Protein AF-A0A073K7S4-F1 (afdb_monomer)

Radius of gyration: 17.62 Å; Cα contacts (8 Å, |Δi|>4): 110; chains: 1; bounding box: 34×33×46 Å

Structure (mmCIF, N/CA/C/O backbone):
data_AF-A0A073K7S4-F1
#
_entry.id   AF-A0A073K7S4-F1
#
loop_
_atom_site.group_PDB
_atom_site.id
_atom_site.type_symbol
_atom_site.label_atom_id
_atom_site.label_alt_id
_atom_site.label_comp_id
_atom_site.label_asym_id
_atom_site.label_entity_id
_atom_site.label_seq_id
_atom_site.pdbx_PDB_ins_code
_atom_site.Cartn_x
_atom_site.Cartn_y
_atom_site.Cartn_z
_atom_site.occupancy
_atom_site.B_iso_or_equiv
_atom_site.auth_seq_id
_atom_site.auth_comp_id
_atom_site.auth_asym_id
_atom_site.auth_atom_id
_atom_site.pdbx_PDB_model_num
ATOM 1 N N . MET A 1 1 ? -10.111 -14.524 -9.741 1.00 38.41 1 MET A N 1
ATOM 2 C CA . MET A 1 1 ? -9.921 -15.243 -8.463 1.00 38.41 1 MET A CA 1
ATOM 3 C C . MET A 1 1 ? -9.369 -14.245 -7.457 1.00 38.41 1 MET A C 1
ATOM 5 O O . MET A 1 1 ? -8.245 -13.800 -7.632 1.00 38.41 1 MET A O 1
ATOM 9 N N . GLY A 1 2 ? -10.174 -13.785 -6.496 1.00 51.41 2 GLY A N 1
ATOM 10 C CA . GLY A 1 2 ? -9.680 -12.893 -5.442 1.00 51.41 2 GLY A CA 1
ATOM 11 C C . GLY A 1 2 ? -8.858 -13.704 -4.446 1.00 51.41 2 GLY A C 1
ATOM 12 O O . GLY A 1 2 ? -9.375 -14.667 -3.886 1.00 51.41 2 GLY A O 1
ATOM 13 N N . ASN A 1 3 ? -7.584 -13.362 -4.259 1.00 58.84 3 ASN A N 1
ATOM 14 C CA . ASN A 1 3 ? -6.736 -14.035 -3.278 1.00 58.84 3 ASN A CA 1
ATOM 15 C C . ASN A 1 3 ? -7.303 -13.805 -1.868 1.00 58.84 3 ASN A C 1
ATOM 17 O O . ASN A 1 3 ? -7.353 -12.676 -1.384 1.00 58.84 3 ASN A O 1
ATOM 21 N N . LEU A 1 4 ? -7.746 -14.883 -1.216 1.00 80.25 4 LEU A N 1
ATOM 22 C CA . LEU A 1 4 ? -8.199 -14.856 0.172 1.00 80.25 4 LEU A CA 1
ATOM 23 C C . LEU A 1 4 ? -6.973 -14.808 1.087 1.00 80.25 4 LEU A C 1
ATOM 25 O O . LEU A 1 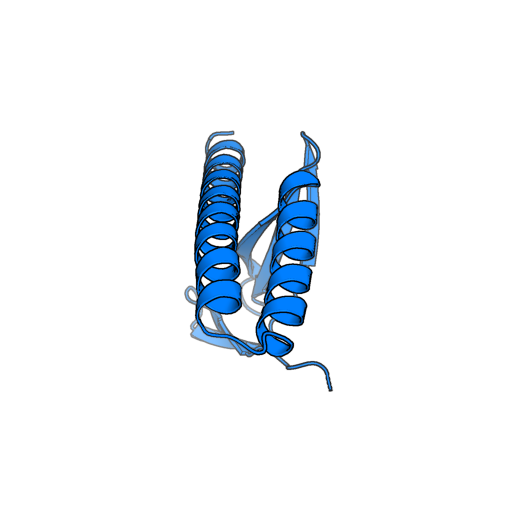4 ? -6.265 -15.802 1.246 1.00 80.25 4 LEU A O 1
ATOM 29 N N . VAL A 1 5 ? -6.726 -13.652 1.698 1.00 88.25 5 VAL A N 1
ATOM 30 C CA . VAL A 1 5 ? -5.637 -13.476 2.664 1.00 88.25 5 VAL A CA 1
ATOM 31 C C . VAL A 1 5 ? -6.077 -14.055 4.008 1.00 88.25 5 VAL A C 1
ATOM 33 O O . VAL A 1 5 ? -7.097 -13.643 4.557 1.00 88.25 5 VAL A O 1
ATOM 36 N N . LYS A 1 6 ? -5.326 -15.016 4.553 1.00 92.44 6 LYS A N 1
ATOM 37 C CA . LYS A 1 6 ? -5.533 -15.542 5.912 1.00 92.44 6 LYS A CA 1
ATOM 38 C C . LYS A 1 6 ? -4.524 -14.907 6.861 1.00 92.44 6 LYS A C 1
ATOM 40 O O . LYS A 1 6 ? -3.354 -14.796 6.515 1.00 92.44 6 LYS A O 1
ATOM 45 N N . SER A 1 7 ? -4.969 -14.526 8.054 1.00 91.50 7 SER A N 1
ATOM 46 C CA . SER A 1 7 ? -4.099 -13.982 9.100 1.00 91.50 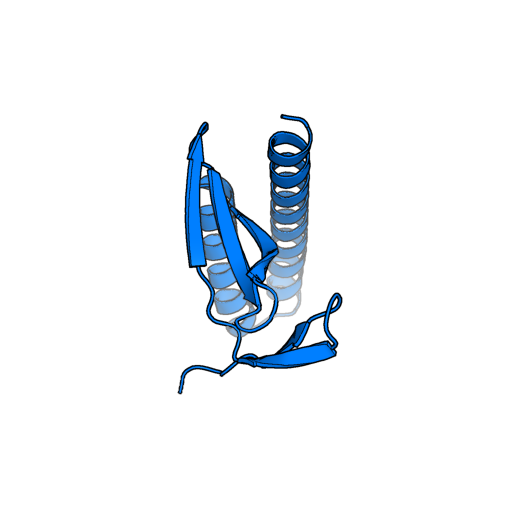7 SER A CA 1
ATOM 47 C C . SER A 1 7 ? -4.418 -14.601 10.458 1.00 91.50 7 SER A C 1
ATOM 49 O O . SER A 1 7 ? -5.547 -15.032 10.716 1.00 91.50 7 SER A O 1
ATOM 51 N N . ARG A 1 8 ? -3.403 -14.670 11.322 1.00 94.81 8 ARG A N 1
ATOM 52 C CA . ARG A 1 8 ? -3.527 -15.079 12.721 1.00 94.81 8 ARG A CA 1
ATOM 53 C C . ARG A 1 8 ? -3.640 -13.821 13.576 1.00 94.81 8 ARG A C 1
ATOM 55 O O . ARG A 1 8 ? -2.774 -12.960 13.520 1.00 94.81 8 ARG A O 1
ATOM 62 N N . CYS A 1 9 ? -4.684 -13.732 14.392 1.00 94.06 9 CYS A N 1
ATOM 63 C CA . CYS A 1 9 ? -4.807 -12.669 15.384 1.00 94.06 9 CYS A CA 1
ATOM 64 C C . CYS A 1 9 ? -3.694 -12.797 16.429 1.00 94.06 9 CYS A C 1
ATOM 66 O O . CYS A 1 9 ? -3.602 -13.823 17.100 1.00 94.06 9 CYS A O 1
ATOM 68 N N . GLU A 1 10 ? -2.912 -11.740 16.614 1.00 93.25 10 GLU A N 1
ATOM 69 C CA . GLU A 1 10 ? -1.837 -11.691 17.612 1.00 93.25 10 GLU A CA 1
ATOM 70 C C . GLU A 1 10 ? -2.374 -11.727 19.049 1.00 93.25 10 GLU A C 1
ATOM 72 O O . GLU A 1 10 ? -1.742 -12.292 19.933 1.00 93.25 10 GLU A O 1
ATOM 77 N N . LYS A 1 11 ? -3.583 -11.199 19.281 1.00 93.81 11 LYS A N 1
ATOM 78 C CA . LYS A 1 11 ? -4.180 -11.117 20.621 1.00 93.81 11 LYS A CA 1
ATOM 79 C C . LYS A 1 11 ? -4.838 -12.414 21.091 1.00 93.81 11 LYS A C 1
ATOM 81 O O . LYS A 1 11 ? -4.772 -12.742 22.268 1.00 93.81 11 LYS A O 1
ATOM 86 N N . CYS A 1 12 ? -5.528 -13.137 20.203 1.00 94.81 12 CYS A N 1
ATOM 87 C CA . CYS A 1 12 ? -6.302 -14.332 20.583 1.00 94.81 12 CYS A CA 1
ATOM 88 C C . CYS A 1 12 ? -5.907 -15.617 19.843 1.00 94.81 12 CYS A C 1
ATOM 90 O O . CYS A 1 12 ? -6.555 -16.650 20.026 1.00 94.81 12 CYS A O 1
ATOM 92 N N . GLY A 1 13 ? -4.908 -15.557 18.958 1.00 94.12 13 GLY A N 1
ATOM 93 C CA . GLY A 1 13 ? -4.401 -16.697 18.189 1.00 94.12 13 GLY A CA 1
ATOM 94 C C . GLY A 1 13 ? -5.339 -17.227 17.099 1.00 94.12 13 GLY A C 1
ATOM 95 O O . GLY A 1 13 ? -4.976 -18.150 16.374 1.00 94.12 13 GLY A O 1
ATOM 96 N N . HIS A 1 14 ? -6.546 -16.671 16.954 1.00 94.00 14 HIS A N 1
ATOM 97 C CA . HIS A 1 14 ? -7.524 -17.150 15.981 1.00 94.00 14 HIS A CA 1
ATOM 98 C C . HIS A 1 14 ? -7.062 -16.880 14.546 1.00 94.00 14 HIS A C 1
ATOM 100 O O . HIS A 1 14 ? -6.670 -15.760 14.222 1.00 94.00 14 HIS A O 1
ATOM 106 N N . ILE A 1 15 ? -7.142 -17.897 13.687 1.00 94.94 15 ILE A N 1
ATOM 107 C CA . ILE A 1 15 ? -6.845 -17.786 12.258 1.00 94.94 15 ILE A CA 1
ATOM 108 C C . ILE A 1 15 ? -8.148 -17.502 11.520 1.00 94.94 15 ILE A C 1
ATOM 110 O O . ILE A 1 15 ? -9.108 -18.258 11.649 1.00 94.94 15 ILE A O 1
ATOM 114 N N . PHE A 1 16 ? -8.174 -16.427 10.741 1.00 93.81 16 PHE A N 1
ATOM 115 C CA . PHE A 1 16 ? -9.356 -16.003 10.000 1.00 93.81 16 PHE A CA 1
ATOM 116 C C . PHE A 1 16 ? -8.982 -15.434 8.634 1.00 93.81 16 PHE A C 1
ATOM 118 O O . PHE A 1 16 ? -7.846 -15.025 8.385 1.00 93.81 16 PHE A O 1
ATOM 125 N N . THR A 1 17 ? -9.962 -15.415 7.737 1.00 93.88 17 THR A N 1
ATOM 126 C CA . THR A 1 17 ? -9.848 -14.726 6.452 1.00 93.88 17 THR A CA 1
ATOM 127 C C . THR A 1 17 ? -9.975 -13.225 6.684 1.00 93.88 17 THR A C 1
ATOM 129 O O . THR A 1 17 ? -10.961 -12.766 7.262 1.00 93.88 17 THR A O 1
ATOM 132 N N . VAL A 1 18 ? -8.978 -12.460 6.247 1.00 92.25 18 VAL A N 1
ATOM 133 C CA . VAL A 1 18 ? -8.935 -11.007 6.399 1.00 92.25 18 VAL A CA 1
ATOM 134 C C . VAL A 1 18 ? -9.983 -10.377 5.491 1.00 92.25 18 VAL A C 1
ATOM 136 O O . VAL A 1 18 ? -9.940 -10.520 4.271 1.00 92.25 18 VAL A O 1
ATOM 139 N N . ILE A 1 19 ? -10.917 -9.653 6.101 1.00 91.56 19 ILE A N 1
ATOM 140 C CA . ILE A 1 19 ? -11.864 -8.793 5.395 1.00 91.56 19 ILE A CA 1
ATOM 141 C C . ILE A 1 19 ? -11.370 -7.363 5.576 1.00 91.56 19 ILE A C 1
ATOM 143 O O . ILE A 1 19 ? -11.538 -6.778 6.650 1.00 91.56 19 ILE A O 1
ATOM 147 N N . PHE A 1 20 ? -10.735 -6.825 4.535 1.00 91.88 20 PHE A N 1
ATOM 148 C CA . PHE A 1 20 ? -10.274 -5.443 4.535 1.00 91.88 20 PHE A CA 1
ATOM 149 C C . PHE A 1 20 ? -11.461 -4.486 4.559 1.00 91.88 20 PHE A C 1
ATOM 151 O O . PHE A 1 20 ? -12.449 -4.652 3.844 1.00 91.88 20 PHE A O 1
ATOM 158 N N . ARG A 1 21 ? -11.344 -3.473 5.406 1.00 93.75 21 ARG A N 1
ATOM 159 C CA . ARG A 1 21 ? -12.285 -2.375 5.568 1.00 93.75 21 ARG A CA 1
ATOM 160 C C . ARG A 1 21 ? -11.549 -1.073 5.322 1.00 93.75 21 ARG A C 1
ATOM 162 O O . ARG A 1 21 ? -10.357 -0.951 5.608 1.00 93.75 21 ARG A O 1
ATOM 169 N N . GLN A 1 22 ? -12.286 -0.094 4.823 1.00 93.81 22 GLN A N 1
ATOM 170 C CA . GLN A 1 22 ? -11.784 1.251 4.607 1.00 93.81 22 GLN A CA 1
ATOM 171 C C . GLN A 1 22 ? -12.646 2.239 5.386 1.00 93.81 22 GLN A C 1
ATOM 173 O O . GLN A 1 22 ? -13.874 2.173 5.342 1.00 93.81 22 GLN A O 1
ATOM 178 N N . LYS A 1 23 ? -11.999 3.173 6.083 1.00 94.12 23 LYS A N 1
ATOM 179 C CA . LYS A 1 23 ? -12.650 4.308 6.739 1.00 94.12 23 LYS A CA 1
ATOM 180 C C . LYS A 1 23 ? -11.946 5.587 6.320 1.00 94.12 23 LYS A C 1
ATOM 182 O O . LYS A 1 23 ? -10.731 5.703 6.464 1.00 94.12 23 LYS A O 1
ATOM 187 N N . ARG A 1 24 ? -12.711 6.558 5.826 1.00 93.19 24 ARG A N 1
ATOM 188 C CA . ARG A 1 24 ? -12.194 7.902 5.577 1.00 93.19 24 ARG A CA 1
ATOM 189 C C . ARG A 1 24 ? -12.115 8.662 6.900 1.00 93.19 24 ARG A C 1
ATOM 191 O O . ARG A 1 24 ? -13.110 8.774 7.612 1.00 93.19 24 ARG A O 1
ATOM 198 N N . LEU A 1 25 ? -10.920 9.125 7.227 1.00 91.50 25 LEU A N 1
ATOM 199 C CA . LEU A 1 25 ? -10.604 9.967 8.372 1.00 91.50 25 LEU A CA 1
ATOM 200 C C . LEU A 1 25 ? -10.680 11.455 7.974 1.00 91.50 25 LEU A C 1
ATOM 202 O O . LEU A 1 25 ? -10.757 11.776 6.776 1.00 91.50 25 LEU A O 1
ATOM 206 N N . PRO A 1 26 ? -10.632 12.378 8.954 1.00 86.50 26 PRO A N 1
ATOM 207 C CA . PRO A 1 26 ? -10.326 13.783 8.698 1.00 86.50 26 PRO A CA 1
ATOM 208 C C . PRO A 1 26 ? -9.037 13.950 7.873 1.00 86.50 26 PRO A C 1
ATOM 210 O O . PRO A 1 26 ? -8.270 13.009 7.668 1.00 86.50 26 PRO A O 1
ATOM 213 N N . ASN A 1 27 ? -8.814 15.145 7.325 1.00 84.50 27 ASN A N 1
ATOM 214 C CA . ASN A 1 27 ? -7.625 15.448 6.511 1.00 84.50 27 ASN A CA 1
ATOM 215 C C . ASN A 1 27 ? -7.498 14.628 5.207 1.00 84.50 27 ASN A C 1
ATOM 217 O O . ASN A 1 27 ? -6.431 14.569 4.599 1.00 84.50 27 ASN A O 1
ATOM 221 N N . ARG A 1 28 ? -8.608 14.044 4.720 1.00 89.19 28 ARG A N 1
ATOM 222 C CA . ARG A 1 28 ? -8.677 13.262 3.465 1.00 89.19 28 ARG A CA 1
ATOM 223 C C . ARG A 1 28 ? -7.748 12.037 3.463 1.00 89.19 28 ARG A C 1
ATOM 225 O O . ARG A 1 28 ? -7.250 11.641 2.405 1.00 89.19 28 ARG A O 1
ATOM 232 N N . ILE A 1 29 ? -7.542 11.440 4.636 1.00 92.69 29 ILE A N 1
ATOM 233 C CA . ILE A 1 29 ? -6.777 10.205 4.822 1.00 92.69 29 ILE A CA 1
ATOM 234 C C . ILE A 1 29 ? -7.747 9.019 4.826 1.00 92.69 29 ILE A C 1
ATOM 236 O O . ILE A 1 29 ? -8.806 9.062 5.442 1.00 92.69 29 ILE A O 1
ATOM 240 N N . ASP A 1 30 ? -7.402 7.947 4.129 1.00 93.12 30 ASP A N 1
ATOM 241 C CA . ASP A 1 30 ? -8.155 6.699 4.089 1.00 93.12 30 ASP A CA 1
ATOM 242 C C . ASP A 1 30 ? -7.410 5.630 4.906 1.00 93.12 30 ASP A C 1
ATOM 244 O O . ASP A 1 30 ? -6.330 5.170 4.517 1.00 93.12 30 ASP A O 1
ATOM 248 N N . LYS A 1 31 ? -7.997 5.221 6.034 1.00 94.62 31 LYS A N 1
ATOM 249 C CA . LYS A 1 31 ? -7.518 4.140 6.902 1.00 94.62 31 LYS A CA 1
ATOM 250 C C . LYS A 1 31 ? -7.974 2.795 6.354 1.00 94.62 31 LYS A C 1
ATOM 252 O O . LYS A 1 31 ? -9.175 2.565 6.217 1.00 94.62 31 LYS A O 1
ATOM 257 N N . HIS A 1 32 ? -7.024 1.909 6.091 1.00 93.69 32 HIS A N 1
ATOM 258 C CA . HIS A 1 32 ? -7.270 0.533 5.675 1.00 93.69 32 HIS A CA 1
ATOM 259 C C . HIS A 1 32 ? -6.981 -0.378 6.857 1.00 93.69 32 HIS A C 1
ATOM 261 O O . HIS A 1 32 ? -5.885 -0.354 7.414 1.00 93.69 32 HIS A O 1
ATOM 267 N N . TYR A 1 33 ? -7.973 -1.149 7.276 1.00 94.50 33 TYR A N 1
ATOM 268 C CA . TYR A 1 33 ? -7.911 -1.922 8.509 1.00 94.50 33 TYR 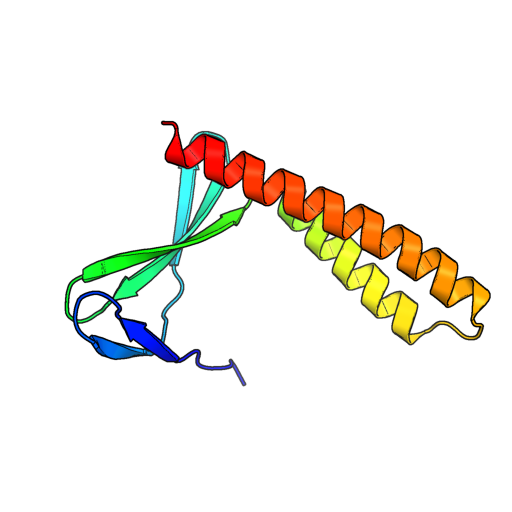A CA 1
ATOM 269 C C . TYR A 1 33 ? -8.730 -3.201 8.392 1.00 94.50 33 TYR A C 1
ATOM 271 O O . TYR A 1 33 ? -9.532 -3.369 7.476 1.00 94.50 33 TYR A O 1
ATOM 279 N N . PHE A 1 34 ? -8.538 -4.119 9.323 1.00 94.75 34 PHE A N 1
ATOM 280 C CA . PHE A 1 34 ? -9.347 -5.320 9.451 1.00 94.75 34 PHE A CA 1
ATOM 281 C C . PHE A 1 34 ? -9.595 -5.606 10.925 1.00 94.75 34 PHE A C 1
ATOM 283 O O . PHE A 1 34 ? -8.884 -5.120 11.798 1.00 94.75 34 PHE A O 1
ATOM 290 N N . ILE A 1 35 ? -10.639 -6.377 11.209 1.00 94.88 35 ILE A N 1
ATOM 291 C CA . ILE A 1 35 ? -11.043 -6.683 12.580 1.00 94.88 35 ILE A CA 1
ATOM 292 C C . ILE A 1 35 ? -11.022 -8.192 12.764 1.00 94.88 35 ILE A C 1
ATOM 294 O O . ILE A 1 35 ? -11.582 -8.925 11.944 1.00 94.88 35 ILE A O 1
ATOM 298 N N . CYS A 1 36 ? -10.421 -8.662 13.857 1.00 94.44 36 CYS A N 1
ATOM 299 C CA . CYS A 1 36 ? -10.532 -10.062 14.236 1.00 94.44 36 CYS A CA 1
ATOM 300 C C . CYS A 1 36 ? -12.003 -10.402 14.539 1.00 94.44 36 CYS A C 1
ATOM 302 O O . CYS A 1 36 ? -12.601 -9.804 15.439 1.00 94.44 36 CYS A O 1
ATOM 304 N N . PRO A 1 37 ? -12.611 -11.396 13.867 1.00 94.75 37 PRO A N 1
ATOM 305 C CA . PRO A 1 37 ? -14.020 -11.715 14.076 1.00 94.75 37 PRO A CA 1
ATOM 306 C C . PRO A 1 37 ? -14.300 -12.243 15.489 1.00 94.75 37 PRO A C 1
ATOM 308 O O . PRO A 1 37 ? -15.421 -12.070 15.973 1.00 94.75 37 PRO A O 1
ATOM 311 N N . LYS A 1 38 ? -13.290 -12.826 16.154 1.00 94.19 38 LYS A N 1
ATOM 312 C CA . LYS A 1 38 ? -13.391 -13.430 17.489 1.00 94.19 38 LYS A CA 1
ATOM 313 C C . LYS A 1 38 ? -13.258 -12.403 18.616 1.00 94.19 38 LYS A C 1
ATOM 315 O O . LYS A 1 38 ? -14.203 -12.222 19.372 1.00 94.19 38 LYS A O 1
ATOM 320 N N . CYS A 1 39 ? -12.111 -11.730 18.733 1.00 95.06 39 CYS A N 1
ATOM 321 C CA . CYS A 1 39 ? -11.836 -10.806 19.846 1.00 95.06 39 CYS A CA 1
ATOM 322 C C . CYS A 1 39 ? -12.125 -9.332 19.533 1.00 95.06 39 CYS A C 1
ATOM 324 O O . CYS A 1 39 ? -11.944 -8.491 20.405 1.00 95.06 39 CYS A O 1
ATOM 326 N N . LYS A 1 40 ? -12.551 -9.021 18.301 1.00 94.62 40 LYS A N 1
ATOM 327 C CA . LYS A 1 40 ? -12.844 -7.660 17.820 1.00 94.62 40 LYS A CA 1
ATOM 328 C C . LYS A 1 40 ? -11.651 -6.703 17.819 1.00 94.62 40 LYS A C 1
ATOM 330 O O . LYS A 1 40 ? -11.846 -5.511 17.623 1.00 94.62 40 LYS A O 1
ATOM 335 N N . GLU A 1 41 ? -10.437 -7.230 17.960 1.00 95.19 41 GLU A N 1
ATOM 336 C CA . GLU A 1 41 ? -9.218 -6.437 17.830 1.00 95.19 41 GLU A CA 1
ATOM 337 C C . GLU A 1 41 ? -9.131 -5.825 16.431 1.00 95.19 41 GLU A C 1
ATOM 339 O O . GLU A 1 41 ? -9.282 -6.537 15.429 1.00 95.19 41 GLU A O 1
ATOM 344 N N . GLU A 1 42 ? -8.917 -4.513 16.379 1.00 94.12 42 GLU A N 1
ATOM 345 C CA . GLU A 1 42 ? -8.738 -3.760 15.146 1.00 94.12 42 GLU A CA 1
ATOM 346 C C . GLU A 1 42 ? -7.254 -3.698 14.787 1.00 94.12 42 GLU A C 1
ATOM 348 O O . GLU A 1 42 ? -6.431 -3.233 15.566 1.00 94.12 42 GLU A O 1
ATOM 353 N N . TYR A 1 43 ? -6.925 -4.122 13.573 1.00 93.25 43 TYR A N 1
ATOM 354 C CA . TYR A 1 43 ? -5.579 -4.062 13.024 1.00 93.25 43 TYR A CA 1
ATOM 355 C C . TYR A 1 43 ? -5.552 -3.087 11.859 1.00 93.25 43 TYR A C 1
ATOM 357 O O . TYR A 1 43 ? -6.280 -3.252 10.875 1.00 93.25 43 TYR A O 1
ATOM 365 N N . VAL A 1 44 ? -4.697 -2.074 11.953 1.00 93.12 44 VAL A N 1
ATOM 366 C CA . VAL A 1 44 ? -4.479 -1.122 10.865 1.00 93.12 44 VAL A CA 1
ATOM 367 C C . VAL A 1 44 ? -3.468 -1.713 9.894 1.00 93.12 44 VAL A C 1
ATOM 369 O O . VAL A 1 44 ? -2.361 -2.065 10.282 1.00 93.12 44 VAL A O 1
ATOM 372 N N . SER A 1 45 ? -3.855 -1.830 8.627 1.00 90.81 45 SER A N 1
ATOM 373 C CA . SER A 1 45 ? -2.971 -2.306 7.568 1.00 90.81 45 SER A CA 1
ATOM 374 C C . SER A 1 45 ? -2.111 -1.166 7.027 1.00 90.81 45 SER A C 1
ATOM 376 O O . SER A 1 45 ? -0.890 -1.269 7.041 1.00 90.81 45 SER A O 1
ATOM 378 N N . TYR A 1 46 ? -2.735 -0.078 6.568 1.00 91.12 46 TYR A N 1
ATOM 379 C CA . TYR A 1 46 ? -2.029 1.119 6.110 1.00 91.12 46 TYR A CA 1
ATOM 380 C C . TYR A 1 46 ? -2.960 2.335 6.046 1.00 91.12 46 TYR A C 1
ATOM 382 O O . TYR A 1 46 ? -4.189 2.220 6.032 1.00 91.12 46 TYR A O 1
ATOM 390 N N . TYR A 1 47 ? -2.353 3.514 5.956 1.00 92.94 47 TYR A N 1
ATOM 391 C CA . TYR A 1 47 ? -3.031 4.762 5.627 1.00 92.94 47 TYR A CA 1
ATOM 392 C C . TYR A 1 47 ? -2.710 5.145 4.189 1.00 92.94 47 TYR A C 1
ATOM 394 O O . TYR A 1 47 ? -1.612 4.891 3.705 1.00 92.94 47 TYR A O 1
ATOM 402 N N . SER A 1 48 ? -3.667 5.753 3.497 1.00 92.38 48 SER A N 1
ATOM 403 C CA . SER A 1 48 ? -3.445 6.277 2.149 1.00 92.38 48 SER A CA 1
ATOM 404 C C . SER A 1 48 ? -4.114 7.627 1.971 1.00 92.38 48 SER A C 1
ATOM 406 O O . SER A 1 48 ? -5.046 7.980 2.688 1.00 92.38 48 SER A O 1
ATOM 408 N N . ASN A 1 49 ? -3.650 8.391 0.994 1.00 93.44 49 ASN A N 1
ATOM 409 C CA . ASN A 1 49 ? -4.292 9.622 0.563 1.00 93.44 49 ASN A CA 1
ATOM 410 C C . ASN A 1 49 ? -4.304 9.683 -0.972 1.00 93.44 49 ASN A C 1
ATOM 412 O O . ASN A 1 49 ? -3.846 8.767 -1.659 1.00 93.44 49 ASN A O 1
ATOM 416 N N . ARG A 1 50 ? -4.832 10.777 -1.529 1.00 91.12 50 ARG A N 1
ATOM 417 C CA . ARG A 1 50 ? -4.869 10.970 -2.986 1.00 91.12 50 ARG A CA 1
ATOM 418 C C . ARG A 1 50 ? -3.473 10.924 -3.622 1.00 91.12 50 ARG A C 1
ATOM 420 O O . ARG A 1 50 ? -3.333 10.294 -4.662 1.00 91.12 50 ARG A O 1
ATOM 427 N N . LYS A 1 51 ? -2.469 11.551 -2.999 1.00 91.56 51 LYS A N 1
ATOM 428 C CA . LYS A 1 51 ? -1.093 11.602 -3.520 1.00 91.56 51 LYS A CA 1
ATOM 429 C C . LYS A 1 51 ? -0.461 10.207 -3.574 1.00 91.56 51 LYS A C 1
ATOM 431 O O . LYS A 1 51 ? 0.133 9.829 -4.572 1.00 91.56 51 LYS A O 1
ATOM 436 N N . MET A 1 52 ? -0.652 9.418 -2.524 1.00 91.81 52 MET A N 1
ATOM 437 C CA . MET A 1 52 ? -0.141 8.055 -2.412 1.00 91.81 52 MET A CA 1
ATOM 438 C C . MET A 1 52 ? -0.775 7.116 -3.447 1.00 91.81 52 MET A C 1
ATOM 440 O O . MET A 1 52 ? -0.072 6.292 -4.019 1.00 91.81 52 MET A O 1
ATOM 444 N N . ARG A 1 53 ? -2.072 7.285 -3.748 1.00 89.88 53 ARG A N 1
ATOM 445 C CA . ARG A 1 53 ? -2.731 6.558 -4.848 1.00 89.88 53 ARG A CA 1
ATOM 446 C C . ARG A 1 53 ? -2.154 6.924 -6.216 1.00 89.88 53 ARG A C 1
ATOM 448 O O . ARG A 1 53 ? -1.845 6.032 -6.987 1.00 89.88 53 ARG A O 1
ATOM 455 N N . GLN A 1 54 ? -1.928 8.214 -6.476 1.00 93.12 54 GLN A N 1
ATOM 456 C CA . GLN A 1 54 ? -1.294 8.658 -7.725 1.00 93.12 54 GLN A CA 1
ATOM 457 C C . GLN A 1 54 ? 0.107 8.058 -7.895 1.00 93.12 54 GLN A C 1
ATOM 459 O O . GLN A 1 54 ? 0.439 7.574 -8.969 1.00 93.12 54 GLN A O 1
ATOM 464 N N . LEU A 1 55 ? 0.902 8.009 -6.822 1.00 93.19 55 LEU A N 1
ATOM 465 C CA . LEU A 1 55 ? 2.216 7.366 -6.861 1.00 93.19 55 LEU A CA 1
ATOM 466 C C . LEU A 1 55 ? 2.131 5.857 -7.119 1.00 93.19 55 LEU A C 1
ATOM 468 O O . LEU A 1 55 ? 2.957 5.335 -7.859 1.00 93.19 55 LEU A O 1
ATOM 472 N N . GLN A 1 56 ? 1.147 5.151 -6.552 1.00 91.81 56 GLN A N 1
ATOM 473 C CA . GLN A 1 56 ? 0.932 3.730 -6.863 1.00 91.81 56 GLN A CA 1
ATOM 474 C C . GLN A 1 56 ? 0.590 3.511 -8.337 1.00 91.81 56 GLN A C 1
ATOM 476 O O . GLN A 1 56 ? 1.099 2.561 -8.936 1.00 91.81 56 GLN A O 1
ATOM 481 N N . ASP A 1 57 ? -0.241 4.378 -8.915 1.00 93.50 57 ASP A N 1
ATOM 482 C CA . ASP A 1 57 ? -0.610 4.311 -10.329 1.00 93.50 57 ASP A CA 1
ATOM 483 C C . ASP A 1 57 ? 0.623 4.546 -11.219 1.00 93.50 57 ASP A C 1
ATOM 485 O O . ASP A 1 57 ? 0.899 3.743 -12.110 1.00 93.50 57 ASP A O 1
ATOM 489 N N . GLU A 1 58 ? 1.427 5.572 -10.915 1.00 93.44 58 GLU A N 1
ATOM 490 C CA . GLU A 1 58 ? 2.686 5.862 -11.617 1.00 93.44 58 GLU A CA 1
ATOM 491 C C . GLU A 1 58 ? 3.679 4.693 -11.519 1.00 93.44 58 GLU A C 1
ATOM 493 O O . GLU A 1 58 ? 4.226 4.253 -12.528 1.00 93.44 58 GLU A O 1
ATOM 498 N N . ILE A 1 59 ? 3.879 4.135 -10.320 1.00 93.06 59 ILE A N 1
ATOM 499 C CA . ILE A 1 59 ? 4.742 2.965 -10.094 1.00 93.06 59 ILE A CA 1
ATOM 500 C C . ILE A 1 59 ? 4.246 1.758 -10.906 1.00 93.06 59 ILE A C 1
ATOM 502 O O . ILE A 1 59 ? 5.038 1.056 -11.538 1.00 93.06 59 ILE A O 1
ATOM 506 N N . SER A 1 60 ? 2.933 1.523 -10.936 1.00 92.94 60 SER A N 1
ATOM 507 C CA . SER A 1 60 ? 2.324 0.416 -11.687 1.00 92.94 60 SER A CA 1
ATOM 508 C C . SER A 1 60 ? 2.490 0.584 -13.200 1.00 92.94 60 SER A C 1
ATOM 510 O O . SER A 1 60 ? 2.782 -0.383 -13.918 1.00 92.94 60 SER A O 1
ATOM 512 N N . GLU A 1 61 ? 2.354 1.813 -13.700 1.00 92.88 61 GLU A N 1
ATOM 513 C CA . GLU A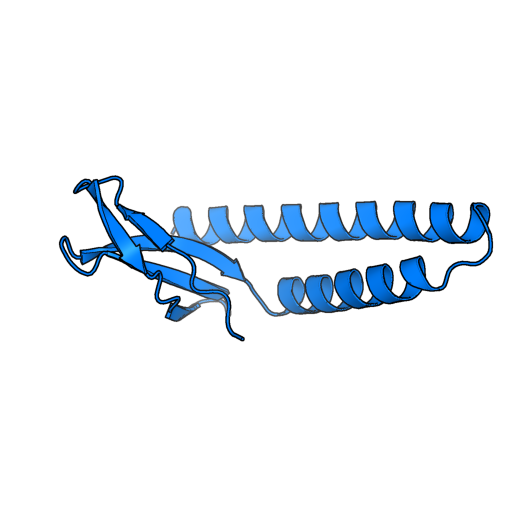 1 61 ? 2.633 2.147 -15.095 1.00 92.88 61 GLU A CA 1
ATOM 514 C C . GLU A 1 61 ? 4.112 1.914 -15.421 1.00 92.88 61 GLU A C 1
ATOM 516 O O . GLU A 1 61 ? 4.438 1.286 -16.431 1.00 92.88 61 GLU A O 1
ATOM 521 N N . MET A 1 62 ? 5.017 2.339 -14.541 1.00 91.12 62 MET A N 1
ATOM 522 C CA . MET A 1 62 ? 6.453 2.146 -14.714 1.00 91.12 62 MET A CA 1
ATOM 523 C C . MET A 1 62 ? 6.846 0.672 -14.776 1.00 91.12 62 MET A C 1
ATOM 525 O O . MET A 1 62 ? 7.577 0.293 -15.687 1.00 91.12 62 MET A O 1
ATOM 529 N N . TYR A 1 63 ? 6.302 -0.186 -13.908 1.00 90.44 63 TYR A N 1
ATOM 530 C CA . TYR A 1 63 ? 6.503 -1.635 -14.019 1.00 90.44 63 TYR A CA 1
ATOM 531 C C . TYR A 1 63 ? 5.990 -2.197 -15.348 1.00 90.44 63 TYR A C 1
ATOM 533 O O . TYR A 1 63 ? 6.608 -3.080 -15.945 1.00 90.44 63 TYR A O 1
ATOM 541 N N . SER A 1 64 ? 4.867 -1.675 -15.841 1.00 91.31 64 SER A N 1
ATOM 542 C CA . SER A 1 64 ? 4.317 -2.073 -17.139 1.00 91.31 64 SER A CA 1
ATOM 543 C C . SER A 1 64 ? 5.211 -1.638 -18.306 1.00 91.31 64 SER A C 1
ATOM 545 O O . SER A 1 64 ? 5.265 -2.335 -19.320 1.00 91.31 64 SER A O 1
ATOM 547 N N . ARG A 1 65 ? 5.923 -0.512 -18.170 1.00 89.56 65 ARG A N 1
ATOM 548 C CA . ARG A 1 65 ? 6.925 -0.031 -19.137 1.00 89.56 65 ARG A CA 1
ATOM 549 C C . ARG A 1 65 ? 8.226 -0.819 -19.042 1.00 89.56 65 ARG A C 1
ATOM 551 O O . ARG A 1 65 ? 8.748 -1.199 -20.080 1.00 89.56 65 ARG A O 1
ATOM 558 N N . PHE A 1 66 ? 8.674 -1.151 -17.833 1.00 88.81 66 PHE A N 1
ATOM 559 C CA . PHE A 1 66 ? 9.860 -1.975 -17.588 1.00 88.81 66 PHE A CA 1
ATOM 560 C C . PHE A 1 66 ? 9.763 -3.334 -18.296 1.00 88.81 66 PHE A C 1
ATOM 562 O O . PHE A 1 66 ? 10.684 -3.758 -18.981 1.00 88.81 66 PHE A O 1
ATOM 569 N N . ARG A 1 67 ? 8.586 -3.97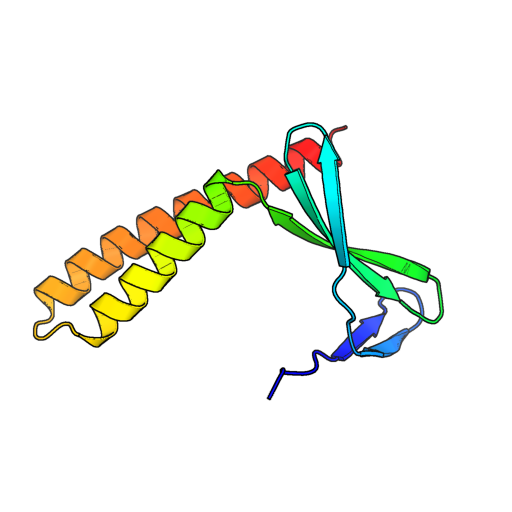7 -18.252 1.00 86.56 67 ARG A N 1
ATOM 570 C CA . ARG A 1 67 ? 8.308 -5.227 -18.994 1.00 86.56 67 ARG A CA 1
ATOM 571 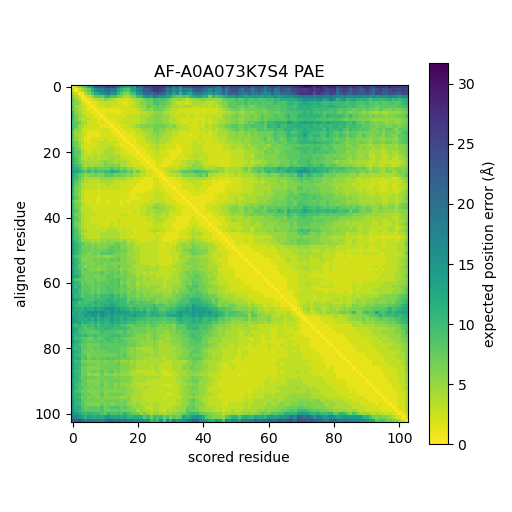C C . ARG A 1 67 ? 8.401 -5.099 -20.521 1.00 86.56 67 ARG A C 1
ATOM 573 O O . ARG A 1 67 ? 8.378 -6.116 -21.206 1.00 86.56 67 ARG A O 1
ATOM 580 N N . LYS A 1 68 ? 8.422 -3.876 -21.057 1.00 90.81 68 LYS A N 1
ATOM 581 C CA . LYS A 1 68 ? 8.489 -3.574 -22.495 1.00 90.81 68 LYS A CA 1
ATOM 582 C C . LYS A 1 68 ? 9.855 -3.033 -22.930 1.00 90.81 68 LYS A C 1
ATOM 584 O O . LYS A 1 68 ? 10.023 -2.801 -24.127 1.00 90.81 68 LYS A O 1
ATOM 589 N N . CYS A 1 69 ? 10.788 -2.815 -21.999 1.00 90.44 69 CYS A N 1
ATOM 590 C CA . CYS A 1 69 ? 12.146 -2.373 -22.306 1.00 90.44 69 CYS A CA 1
ATOM 591 C C . CYS A 1 69 ? 12.840 -3.359 -23.239 1.00 90.44 69 CYS A C 1
ATOM 593 O O . CYS A 1 69 ? 12.669 -4.573 -23.111 1.00 90.44 69 CYS A O 1
ATOM 595 N N . ARG A 1 70 ? 13.617 -2.824 -24.184 1.00 88.88 70 ARG A N 1
ATOM 596 C CA . ARG A 1 70 ? 14.372 -3.637 -25.152 1.00 88.88 70 ARG A CA 1
ATOM 597 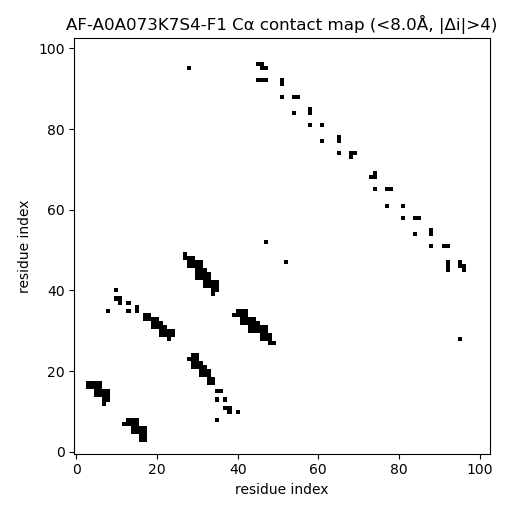C C . ARG A 1 70 ? 15.878 -3.565 -24.942 1.00 88.88 70 ARG A C 1
ATOM 599 O O . ARG A 1 70 ? 16.589 -4.406 -25.482 1.00 88.88 70 ARG A O 1
ATOM 606 N N . THR A 1 71 ? 16.344 -2.584 -24.175 1.00 93.06 71 THR A N 1
ATOM 607 C CA . THR A 1 71 ? 17.757 -2.373 -23.859 1.00 93.06 71 THR A CA 1
ATOM 608 C C . THR A 1 71 ? 17.962 -2.259 -22.352 1.00 93.06 71 THR A C 1
ATOM 610 O O . THR A 1 71 ? 17.044 -1.905 -21.605 1.00 93.06 71 THR A O 1
ATOM 613 N N . GLU A 1 72 ? 19.179 -2.562 -21.907 1.00 90.50 72 GLU A N 1
ATOM 614 C CA . GLU A 1 72 ? 19.578 -2.428 -20.502 1.00 90.50 72 GLU A CA 1
ATOM 615 C C . GLU A 1 72 ? 19.581 -0.959 -20.057 1.00 90.50 72 GLU A C 1
ATOM 617 O O . GLU A 1 72 ? 19.090 -0.656 -18.976 1.00 90.50 72 GLU A O 1
ATOM 622 N N . GLU A 1 73 ? 20.003 -0.033 -20.924 1.00 91.56 73 GLU A N 1
ATOM 623 C CA . GLU A 1 73 ? 20.006 1.411 -20.639 1.00 91.56 73 GLU A CA 1
ATOM 624 C C . GLU A 1 73 ? 18.592 1.962 -20.369 1.00 91.56 73 GLU A C 1
ATOM 626 O O . GLU A 1 73 ? 18.375 2.730 -19.429 1.00 91.56 73 GLU A O 1
ATOM 631 N N . GLU A 1 74 ? 17.592 1.554 -21.162 1.00 89.56 74 GLU A N 1
ATOM 632 C CA . GLU A 1 74 ? 16.192 1.938 -20.930 1.00 89.56 74 GLU A CA 1
ATOM 633 C C . GLU A 1 74 ? 15.672 1.386 -19.599 1.00 89.56 74 GLU A C 1
ATOM 635 O O . GLU A 1 74 ? 14.936 2.077 -18.885 1.00 89.56 74 GLU A O 1
ATOM 640 N N . ALA A 1 75 ? 16.041 0.142 -19.282 1.00 91.19 75 ALA A N 1
ATOM 641 C CA . ALA A 1 75 ? 15.664 -0.514 -18.040 1.00 91.19 75 ALA A CA 1
ATOM 642 C C . ALA A 1 75 ? 16.303 0.182 -16.831 1.00 91.19 75 ALA A C 1
ATOM 644 O O . ALA A 1 75 ? 15.601 0.454 -15.861 1.00 91.19 75 ALA A O 1
ATOM 645 N N . GLU A 1 76 ? 17.582 0.552 -16.907 1.00 93.12 76 GLU A N 1
ATOM 646 C CA . GLU A 1 76 ? 18.311 1.235 -15.835 1.00 93.12 76 GLU A CA 1
ATOM 647 C C . GLU A 1 76 ? 17.731 2.628 -15.545 1.00 93.12 76 GLU A C 1
ATOM 649 O O . GLU A 1 76 ? 17.443 2.968 -14.396 1.00 93.12 76 GLU A O 1
ATOM 654 N N . ILE A 1 77 ? 17.441 3.419 -16.586 1.00 92.44 77 ILE A N 1
ATOM 655 C CA . ILE A 1 77 ? 16.794 4.733 -16.429 1.00 92.44 77 ILE A CA 1
ATOM 656 C C . ILE A 1 77 ? 15.418 4.596 -15.763 1.00 92.44 77 ILE A C 1
ATOM 658 O O . ILE A 1 77 ? 15.023 5.438 -14.944 1.00 92.44 77 ILE A O 1
ATOM 662 N N . LEU A 1 78 ? 14.649 3.573 -16.142 1.00 91.94 78 LEU A N 1
ATOM 663 C CA . LEU A 1 78 ? 13.346 3.307 -15.538 1.00 91.94 78 LEU A CA 1
ATOM 664 C C . LEU A 1 78 ? 13.475 2.807 -14.100 1.00 91.94 78 LEU A C 1
ATOM 666 O O . LEU A 1 78 ? 12.671 3.232 -13.271 1.00 91.94 78 LEU A O 1
ATOM 670 N N . ASP A 1 79 ? 14.480 1.989 -13.790 1.00 91.75 79 ASP A N 1
ATOM 671 C CA . ASP A 1 79 ? 14.744 1.498 -12.437 1.00 91.75 79 ASP A CA 1
ATOM 672 C C . ASP A 1 79 ? 15.097 2.646 -11.485 1.00 91.75 79 ASP A C 1
ATOM 674 O O . ASP A 1 79 ? 14.460 2.805 -10.447 1.00 91.75 79 ASP A O 1
ATOM 678 N N . ILE A 1 80 ? 15.992 3.554 -11.886 1.00 94.12 80 ILE A N 1
ATOM 679 C CA . ILE A 1 80 ? 16.339 4.742 -11.085 1.00 94.12 80 ILE A CA 1
ATOM 680 C C . ILE A 1 80 ? 15.093 5.588 -10.791 1.00 94.12 80 ILE A C 1
ATOM 682 O O . ILE A 1 80 ? 14.863 6.045 -9.666 1.00 94.12 80 ILE A O 1
ATOM 686 N N . LYS A 1 81 ? 14.248 5.818 -11.802 1.00 93.19 81 LYS A N 1
ATOM 687 C CA . LYS A 1 81 ? 12.992 6.557 -11.613 1.00 93.19 81 LYS A CA 1
ATOM 688 C C . LYS A 1 81 ? 12.035 5.802 -10.682 1.00 93.19 81 LYS A C 1
ATOM 690 O O . LYS A 1 81 ? 11.351 6.440 -9.882 1.00 93.19 81 LYS A O 1
ATOM 695 N N . LEU A 1 82 ? 11.990 4.473 -10.775 1.00 92.69 82 LEU A N 1
ATOM 696 C CA . LEU A 1 82 ? 11.120 3.621 -9.974 1.00 92.69 82 LEU A CA 1
ATOM 697 C C . LEU A 1 82 ? 11.542 3.672 -8.505 1.00 92.69 82 LEU A C 1
ATOM 699 O O . LEU A 1 82 ? 10.692 3.911 -7.650 1.00 92.69 82 LEU A O 1
ATOM 703 N N . GLN A 1 83 ? 12.842 3.563 -8.227 1.00 93.12 83 GLN A N 1
ATOM 704 C CA . GLN A 1 83 ? 13.404 3.699 -6.883 1.00 93.12 83 GLN A CA 1
ATOM 705 C C . GLN A 1 83 ? 13.076 5.065 -6.270 1.00 93.12 83 GLN A C 1
ATOM 707 O O . GLN A 1 83 ? 12.618 5.145 -5.130 1.00 93.12 83 GLN A O 1
ATOM 712 N N . ASN A 1 84 ? 13.206 6.149 -7.041 1.00 94.19 84 ASN A N 1
ATOM 713 C CA . ASN A 1 84 ? 12.838 7.489 -6.574 1.00 94.19 84 ASN A CA 1
ATOM 714 C C . ASN A 1 84 ? 11.349 7.593 -6.203 1.00 94.19 84 ASN A C 1
ATOM 716 O O . ASN A 1 84 ? 10.997 8.190 -5.181 1.00 94.19 84 ASN A O 1
ATOM 720 N N . LYS A 1 85 ? 10.464 7.005 -7.017 1.00 93.00 85 LYS A N 1
ATOM 721 C CA . LYS A 1 85 ? 9.016 6.998 -6.761 1.00 93.00 85 LYS A CA 1
ATOM 722 C C . LYS A 1 85 ? 8.645 6.119 -5.570 1.00 93.00 85 LYS A C 1
ATOM 724 O O . LYS A 1 85 ? 7.795 6.514 -4.774 1.00 93.00 85 LYS A O 1
ATOM 729 N N . GLN A 1 86 ? 9.307 4.977 -5.406 1.00 92.06 86 GLN A N 1
ATOM 730 C CA . GLN A 1 86 ? 9.153 4.113 -4.236 1.00 92.06 86 GLN A CA 1
ATOM 731 C C . GLN A 1 86 ? 9.593 4.824 -2.953 1.00 92.06 86 GLN A C 1
ATOM 733 O O . GLN A 1 86 ? 8.836 4.841 -1.987 1.00 92.06 86 GLN A O 1
ATOM 738 N N . ALA A 1 87 ? 10.741 5.506 -2.970 1.00 94.50 87 ALA A N 1
ATOM 739 C CA . ALA A 1 87 ? 11.204 6.298 -1.834 1.00 94.50 87 ALA A CA 1
ATOM 740 C C . ALA A 1 87 ? 10.224 7.436 -1.488 1.00 94.50 87 ALA A C 1
ATOM 742 O O . ALA A 1 87 ? 9.958 7.705 -0.318 1.00 94.50 87 ALA A O 1
ATOM 743 N N . GLU A 1 88 ? 9.635 8.103 -2.489 1.00 94.25 88 GLU A N 1
ATOM 744 C CA . GLU A 1 88 ? 8.583 9.098 -2.245 1.00 94.25 88 GLU A CA 1
ATOM 745 C C . GLU A 1 88 ? 7.328 8.475 -1.619 1.00 94.25 88 GLU A C 1
ATOM 747 O O . GLU A 1 88 ? 6.772 9.030 -0.667 1.00 94.25 88 GLU A O 1
ATOM 752 N N . TYR A 1 89 ? 6.898 7.321 -2.127 1.00 92.44 89 TYR A N 1
ATOM 753 C CA . TYR A 1 89 ? 5.756 6.583 -1.603 1.00 92.44 89 TYR A CA 1
ATOM 754 C C . TYR A 1 89 ? 5.963 6.169 -0.137 1.00 92.44 89 TYR A C 1
ATOM 756 O O . TYR A 1 89 ? 5.061 6.355 0.682 1.00 92.44 89 TYR A O 1
ATOM 764 N N . GLU A 1 90 ? 7.148 5.666 0.213 1.00 91.75 90 GLU A N 1
ATOM 765 C CA . GLU A 1 90 ? 7.502 5.293 1.587 1.00 91.75 90 GLU A CA 1
ATOM 766 C C . GLU A 1 90 ? 7.507 6.495 2.528 1.00 91.75 90 GLU A C 1
ATOM 768 O O . GLU A 1 90 ? 6.869 6.438 3.579 1.00 91.75 90 GLU A O 1
ATOM 773 N N . ARG A 1 91 ? 8.110 7.620 2.118 1.00 93.81 91 ARG A N 1
ATOM 774 C CA . ARG A 1 91 ? 8.077 8.861 2.910 1.00 93.81 91 ARG A CA 1
ATOM 775 C C . ARG A 1 91 ? 6.648 9.298 3.221 1.00 93.81 91 ARG A C 1
ATOM 777 O O . ARG A 1 91 ? 6.328 9.586 4.368 1.00 93.81 91 ARG A O 1
ATOM 784 N N . ILE A 1 92 ? 5.765 9.302 2.220 1.00 92.25 92 ILE A N 1
ATOM 785 C CA . ILE A 1 92 ? 4.364 9.706 2.417 1.00 92.25 92 ILE A CA 1
ATOM 786 C C . ILE A 1 92 ? 3.620 8.719 3.316 1.00 92.25 92 ILE A C 1
ATOM 788 O O . ILE A 1 92 ? 2.815 9.143 4.145 1.00 92.25 92 ILE A O 1
ATOM 792 N N . ARG A 1 93 ? 3.862 7.413 3.165 1.00 89.94 93 ARG A N 1
ATOM 793 C CA . ARG A 1 93 ? 3.265 6.388 4.031 1.00 89.94 93 ARG A CA 1
ATOM 794 C C . ARG A 1 93 ? 3.629 6.641 5.493 1.00 89.94 93 ARG A C 1
ATOM 796 O O . ARG A 1 93 ? 2.746 6.604 6.350 1.00 89.94 93 ARG A O 1
ATOM 803 N N . ASP A 1 94 ? 4.901 6.909 5.757 1.00 91.56 94 ASP A N 1
ATOM 804 C CA . ASP A 1 94 ? 5.408 7.103 7.111 1.00 91.56 94 ASP A CA 1
ATOM 805 C C . ASP A 1 94 ? 4.904 8.434 7.693 1.00 91.56 94 ASP A C 1
ATOM 807 O O . ASP A 1 94 ? 4.388 8.452 8.808 1.00 91.56 94 ASP A O 1
ATOM 811 N N . GLU A 1 95 ? 4.891 9.516 6.903 1.00 91.69 95 GLU A N 1
ATOM 812 C CA . GLU A 1 95 ? 4.265 10.789 7.289 1.00 91.69 95 GLU A CA 1
ATOM 813 C C . GLU A 1 95 ? 2.780 10.636 7.648 1.00 91.69 95 GLU A C 1
ATOM 815 O O . GLU A 1 95 ? 2.307 11.237 8.612 1.00 91.69 95 GLU A O 1
ATOM 820 N N . LEU A 1 96 ? 2.018 9.867 6.860 1.00 91.12 96 LEU A N 1
ATOM 821 C CA . LEU A 1 96 ? 0.600 9.619 7.127 1.00 91.12 96 LEU A CA 1
ATOM 822 C C . LEU A 1 96 ? 0.407 8.819 8.410 1.00 91.12 96 LEU A C 1
ATOM 824 O O . LEU A 1 96 ? -0.499 9.129 9.181 1.00 91.12 96 LEU A O 1
ATOM 828 N N . LYS A 1 97 ? 1.250 7.809 8.635 1.00 89.56 97 LYS A N 1
ATOM 829 C CA . LYS A 1 97 ? 1.221 7.015 9.859 1.00 89.56 97 LYS A CA 1
ATOM 830 C C . LYS A 1 97 ? 1.489 7.896 11.076 1.00 89.56 97 LYS A C 1
ATOM 832 O O . LYS A 1 97 ? 0.670 7.904 11.987 1.00 89.56 97 LYS A O 1
ATOM 837 N N . THR A 1 98 ? 2.559 8.692 11.048 1.00 90.44 98 THR A N 1
ATOM 838 C CA . THR A 1 98 ? 2.890 9.618 12.137 1.00 90.44 98 THR A CA 1
ATOM 839 C C . THR A 1 98 ? 1.756 10.598 12.395 1.00 90.44 98 THR A C 1
ATOM 841 O O . THR A 1 98 ? 1.343 10.714 13.537 1.00 90.44 98 THR A O 1
ATOM 844 N N . LYS A 1 99 ? 1.198 11.238 11.357 1.00 89.06 99 LYS A N 1
ATOM 845 C CA . LYS A 1 99 ? 0.098 12.206 11.516 1.00 89.06 99 LYS A CA 1
ATOM 846 C C . LYS A 1 99 ? -1.123 11.613 12.212 1.00 89.06 99 LYS A C 1
ATOM 848 O O . LYS A 1 99 ? -1.711 12.282 13.045 1.00 89.06 99 LYS A O 1
ATOM 853 N N . VAL A 1 100 ? -1.509 10.385 11.865 1.00 89.31 100 VAL A N 1
ATOM 854 C CA . VAL A 1 100 ? -2.699 9.748 12.448 1.00 89.31 100 VAL A CA 1
ATOM 855 C C . VAL A 1 100 ? -2.429 9.197 13.850 1.00 89.31 100 VAL A C 1
ATOM 857 O O . VAL A 1 100 ? -3.339 9.167 14.665 1.00 89.31 100 VAL A O 1
ATOM 860 N N . GLU A 1 101 ? -1.211 8.734 14.133 1.00 85.06 101 GLU A N 1
ATOM 861 C CA . GLU A 1 101 ? -0.847 8.173 15.444 1.00 85.06 101 GLU A CA 1
ATOM 862 C C . GLU A 1 101 ? -0.413 9.242 16.463 1.00 85.06 101 GLU A C 1
ATOM 864 O O . GLU A 1 101 ? -0.351 8.949 17.654 1.00 85.06 101 GLU A O 1
ATOM 869 N N . SER A 1 102 ? -0.108 10.465 16.014 1.00 79.19 102 SER A N 1
ATOM 870 C CA . SER A 1 102 ? 0.225 11.610 16.874 1.00 79.19 102 SER A CA 1
ATOM 871 C C . SER A 1 102 ? -0.978 12.464 17.297 1.00 79.19 102 SER A C 1
ATOM 873 O O . SER A 1 102 ? -0.792 13.394 18.080 1.00 79.19 102 SER A O 1
ATOM 875 N N . GLU A 1 103 ? -2.163 12.208 16.734 1.00 57.50 103 GLU A N 1
ATOM 876 C CA . GLU A 1 103 ? -3.442 12.863 17.077 1.00 57.50 103 GLU A CA 1
ATOM 877 C C . GLU A 1 103 ? -4.182 12.095 18.184 1.00 57.50 103 GLU A C 1
ATOM 879 O O . GLU A 1 103 ? -4.741 12.768 19.080 1.00 57.50 103 GLU A O 1
#

pLDDT: mean 90.39, std 8.42, range [38.41, 95.19]

Mean predicted aligned error: 5.54 Å

Foldseek 3Di:
DDDFDWDADPPPRDIDGWDWDWDQDPPQKIWIWTADPPPRDIGTPFIDHPVLVVLVVVLVVLVVVLVVDDDPVVNVVSVVVNVVSVVVNVVVRVVRVCVVVVD

Solvent-accessible surface area (backbone atoms only — not comparable to full-atom values): 6100 Å² total; per-residue (Å²): 133,81,85,83,48,72,47,65,3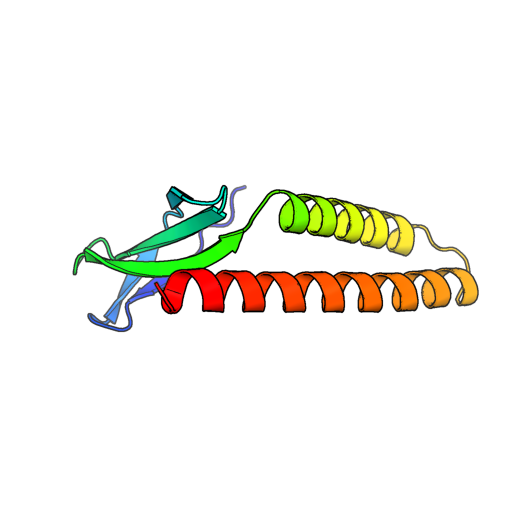7,87,89,76,63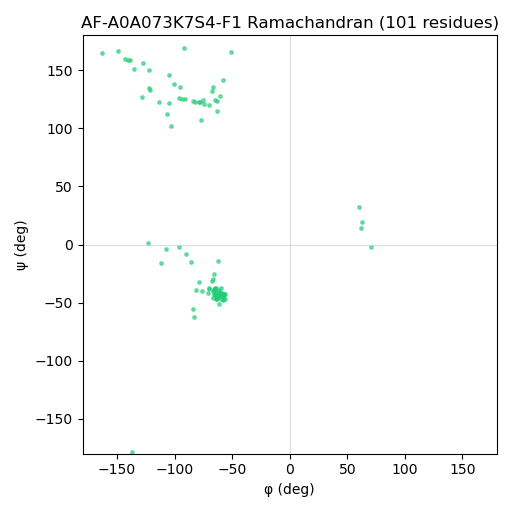,51,74,43,74,65,59,82,42,78,44,80,48,80,94,67,31,37,41,32,28,35,60,40,91,84,82,61,52,75,45,78,75,49,60,43,38,70,68,52,51,52,47,52,52,52,51,52,51,46,54,60,49,54,79,64,49,89,48,69,68,59,37,50,59,49,46,58,53,45,53,53,51,50,54,51,46,50,52,52,42,51,51,49,48,52,59,64,75,75,108

Sequence (103 aa):
MGNLVKSRCEKCGHIFTVIFRQKRLPNRIDKHYFICPKCKEEYVSYYSNRKMRQLQDEISEMYSRFRKCRTEEEAEILDIKLQNKQAEYERIRDELKTKVESE

Nearest PDB structures (foldseek):
  2qkd-assembly1_A  TM=5.229E-01  e=4.525E-02  Mus musculus
  4afl-assembly2_F  TM=9.543E-01  e=5.690E+00  Homo sapiens
  8jx6-assembly2_B  TM=4.106E-01  e=4.354E-01  metagenome
  4l0r-assembly1_A  TM=6.938E-01  e=7.268E+00  Homo sapiens

Organism: NCBI:txid574375

Secondary structure (DSSP, 8-state):
-----EEE-TTT--EEE---EEEEPGGG-EEEEEE-TTT--EEEEEEE-HHHHHHHHHHHHHHHHHTT--SHHHHHHHHHHHHHHHHHHHHHHHHHHHHHH--